Protein AF-A0A847N6W7-F1 (afdb_monomer_lite)

Secondary structure (DSSP, 8-state):
-TTSPTTSSHHHHHHHHHHTT--S----------SS--HHHHHHHHHHHHHHHHHHHS--EEEEEEEEEEEEEE-GGGHHHHHHHHTTTSEEEEEEESSSEEEEEE-SSGGGGGGGGGGGGG-SEEEEEEEEEEEEEE--

Sequence (140 aa):
DDGEPSRTAGIPILEILKQKNLTNVYAVVIRYFGGIKLGAGGLIRAYAKAPLEALNEVGSFYKKVFAPVVKISFPYHLIDKMDQHFKDQVMISEKEYLNDVTYTLIFEKEENLSLLEEIKYLLSEVIYLEKTLLKMPVSI

pLDDT: mean 92.79, std 6.39, range [61.75, 98.31]

Structure (mmCIF, N/CA/C/O backbone):
data_AF-A0A847N6W7-F1
#
_entry.id   AF-A0A847N6W7-F1
#
loop_
_atom_site.group_PDB
_atom_site.id
_atom_site.type_symbol
_atom_site.label_atom_id
_atom_site.label_alt_id
_atom_site.label_comp_id
_atom_site.label_asym_id
_atom_site.label_entity_id
_atom_site.label_seq_id
_atom_site.pdbx_PDB_ins_code
_atom_site.Cartn_x
_atom_site.Cartn_y
_atom_site.Cartn_z
_atom_site.occupancy
_atom_site.B_iso_or_equiv
_atom_site.auth_seq_id
_atom_site.auth_comp_id
_atom_site.auth_asym_id
_atom_site.auth_atom_id
_atom_site.pdbx_PDB_model_num
ATOM 1 N N . ASP A 1 1 ? 19.070 -5.678 -21.497 1.00 89.88 1 ASP A N 1
ATOM 2 C CA . ASP A 1 1 ? 19.045 -4.963 -22.787 1.00 89.88 1 ASP A CA 1
ATOM 3 C C . ASP A 1 1 ? 18.730 -5.865 -23.975 1.00 89.88 1 ASP A C 1
ATOM 5 O O . ASP A 1 1 ? 18.448 -5.321 -25.022 1.00 89.88 1 ASP A O 1
ATOM 9 N N . ASP A 1 2 ? 18.721 -7.200 -23.827 1.00 91.44 2 ASP A N 1
ATOM 10 C CA . ASP A 1 2 ? 18.172 -8.142 -24.827 1.00 91.44 2 ASP A CA 1
ATOM 11 C C . ASP A 1 2 ? 18.598 -7.875 -26.287 1.00 91.44 2 ASP A C 1
ATOM 13 O O . ASP A 1 2 ? 17.788 -7.691 -27.188 1.00 91.44 2 ASP A O 1
ATOM 17 N N . GLY A 1 3 ? 19.910 -7.778 -26.516 1.00 92.88 3 GLY A N 1
ATOM 18 C CA . GLY A 1 3 ? 20.474 -7.497 -27.842 1.00 92.88 3 GLY A CA 1
ATOM 19 C C . GLY A 1 3 ? 20.565 -6.011 -28.213 1.00 92.88 3 GLY A C 1
ATOM 20 O O . GLY A 1 3 ? 21.258 -5.674 -29.173 1.00 92.88 3 GLY A O 1
ATOM 21 N N . GLU A 1 4 ? 19.962 -5.105 -27.441 1.00 95.12 4 GLU A N 1
ATOM 22 C CA . GLU A 1 4 ? 20.229 -3.667 -27.545 1.00 95.12 4 GLU A CA 1
ATOM 23 C C . GLU A 1 4 ? 21.612 -3.310 -26.976 1.00 95.12 4 GLU A C 1
ATOM 25 O O . GLU A 1 4 ? 22.144 -4.025 -26.116 1.00 95.12 4 GLU A O 1
ATOM 30 N N . PRO A 1 5 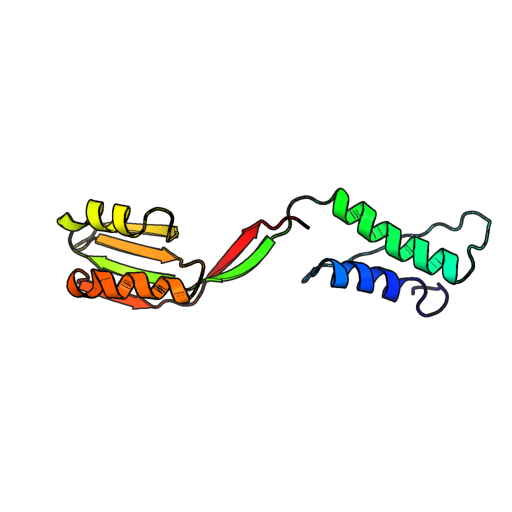? 22.206 -2.174 -27.393 1.00 95.56 5 PRO A N 1
ATOM 31 C CA . PRO A 1 5 ? 23.415 -1.658 -26.772 1.00 95.56 5 PRO A CA 1
ATOM 32 C C . PRO A 1 5 ? 23.265 -1.539 -25.251 1.00 95.56 5 PRO A C 1
ATOM 34 O O . PRO A 1 5 ? 22.220 -1.127 -24.735 1.00 95.56 5 PRO A O 1
ATOM 37 N N . SER A 1 6 ? 24.339 -1.873 -24.538 1.00 96.44 6 SER A N 1
ATOM 38 C CA . SER A 1 6 ? 24.358 -1.900 -23.074 1.00 96.44 6 SER A CA 1
ATOM 39 C C . SER A 1 6 ? 23.817 -0.603 -22.467 1.00 96.44 6 SER A C 1
ATOM 41 O O . SER A 1 6 ? 24.185 0.495 -22.889 1.00 96.44 6 SER A O 1
ATOM 43 N N . ARG A 1 7 ? 22.951 -0.744 -21.460 1.00 94.88 7 ARG A N 1
ATOM 44 C CA . ARG A 1 7 ? 22.309 0.327 -20.685 1.00 94.88 7 ARG A CA 1
ATOM 45 C C . ARG A 1 7 ? 21.339 1.217 -21.467 1.00 94.88 7 ARG A C 1
ATOM 47 O O . ARG A 1 7 ? 20.880 2.212 -20.912 1.00 94.88 7 ARG A O 1
ATOM 54 N N . THR A 1 8 ? 20.992 0.881 -22.712 1.00 96.75 8 THR A N 1
ATOM 55 C CA . THR A 1 8 ? 20.087 1.714 -23.526 1.00 96.75 8 THR A CA 1
ATOM 56 C C . THR A 1 8 ? 18.612 1.327 -23.454 1.00 96.75 8 THR A C 1
ATOM 58 O O . THR A 1 8 ? 17.786 2.110 -23.915 1.00 96.75 8 THR A O 1
ATOM 61 N N . ALA A 1 9 ? 18.271 0.176 -22.858 1.00 96.44 9 ALA A N 1
ATOM 62 C CA . ALA A 1 9 ? 16.891 -0.303 -22.769 1.00 96.44 9 ALA A CA 1
ATOM 63 C C . ALA A 1 9 ? 16.420 -0.527 -21.325 1.00 96.44 9 ALA A C 1
ATOM 65 O O . ALA A 1 9 ? 15.555 0.188 -20.824 1.00 96.44 9 ALA A O 1
ATOM 66 N N . GLY A 1 10 ? 17.023 -1.481 -20.614 1.00 96.81 10 GLY A N 1
ATOM 67 C CA . GLY A 1 10 ? 16.564 -1.918 -19.295 1.00 96.81 10 GLY A CA 1
ATOM 68 C C . GLY A 1 10 ? 16.712 -0.857 -18.204 1.00 96.81 10 GLY A C 1
ATOM 69 O O . GLY A 1 10 ? 15.819 -0.707 -17.375 1.00 96.81 10 GLY A O 1
ATOM 70 N N . ILE A 1 11 ? 17.811 -0.095 -18.211 1.00 96.94 11 ILE A N 1
ATOM 71 C CA . ILE A 1 11 ? 18.023 0.987 -17.234 1.00 96.94 11 ILE A CA 1
ATOM 72 C C . ILE A 1 11 ? 16.999 2.116 -17.415 1.00 96.94 11 ILE A C 1
ATOM 74 O O . ILE A 1 11 ? 16.346 2.440 -16.426 1.00 96.94 11 ILE A O 1
ATOM 78 N N . PRO A 1 12 ? 16.780 2.657 -18.629 1.00 97.50 12 PRO A N 1
ATOM 79 C CA . PRO A 1 12 ? 15.723 3.641 -18.865 1.00 97.50 12 PRO A CA 1
ATOM 80 C C . PRO A 1 12 ? 14.334 3.183 -18.400 1.00 97.50 12 PRO A C 1
ATOM 82 O O . PRO A 1 12 ? 13.619 3.955 -17.766 1.00 97.50 12 PRO A O 1
ATOM 85 N N . ILE A 1 13 ? 13.966 1.916 -18.639 1.00 97.50 13 ILE A N 1
ATOM 86 C CA . ILE A 1 13 ? 12.700 1.355 -18.136 1.00 97.50 13 ILE A CA 1
ATOM 87 C C . ILE A 1 13 ? 12.671 1.380 -16.602 1.00 97.50 13 ILE A C 1
ATOM 89 O O . ILE A 1 13 ? 11.709 1.856 -15.999 1.00 97.50 13 ILE A O 1
ATOM 93 N N . LEU A 1 14 ? 13.729 0.881 -15.958 1.00 96.44 14 LEU A N 1
ATOM 94 C CA . LEU A 1 14 ? 13.825 0.815 -14.500 1.00 96.44 14 LEU A CA 1
ATOM 95 C C . LEU A 1 14 ? 13.777 2.203 -13.848 1.00 96.44 14 LEU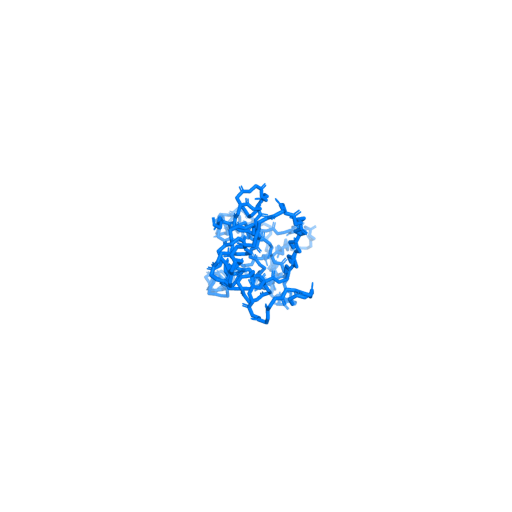 A C 1
ATOM 97 O O . LEU A 1 14 ? 13.170 2.359 -12.790 1.00 96.44 14 LEU A O 1
ATOM 101 N N . GLU A 1 15 ? 14.415 3.202 -14.454 1.00 96.56 15 GLU A N 1
ATOM 102 C CA . GLU A 1 15 ? 14.414 4.580 -13.959 1.00 96.56 15 GLU A CA 1
ATOM 103 C C . GLU A 1 15 ? 13.001 5.160 -13.914 1.00 96.56 15 GLU A C 1
ATOM 105 O O . GLU A 1 15 ? 12.639 5.767 -12.909 1.00 96.56 15 GLU A O 1
ATOM 110 N N . ILE A 1 16 ? 12.172 4.896 -14.927 1.00 95.19 16 ILE A N 1
ATOM 111 C CA . ILE A 1 16 ? 10.771 5.338 -14.945 1.00 95.19 16 ILE A CA 1
ATOM 112 C C . ILE A 1 16 ? 9.966 4.670 -13.830 1.00 95.19 16 ILE A C 1
ATOM 114 O O . ILE A 1 16 ? 9.270 5.355 -13.080 1.00 95.19 16 ILE A O 1
ATOM 118 N N . LEU A 1 17 ? 10.100 3.351 -13.655 1.00 93.94 17 LEU A N 1
ATOM 119 C CA . LEU A 1 17 ? 9.405 2.634 -12.579 1.00 93.94 17 LEU A CA 1
ATOM 120 C C . LEU A 1 17 ? 9.814 3.152 -11.191 1.00 93.94 17 LEU A C 1
ATOM 122 O O . LEU A 1 17 ? 8.962 3.330 -10.320 1.00 93.94 17 LEU A O 1
ATOM 126 N N . LYS A 1 18 ? 11.105 3.451 -10.995 1.00 94.25 18 LYS A N 1
ATOM 127 C CA . LYS A 1 18 ? 11.624 4.044 -9.753 1.00 94.25 18 LYS A CA 1
ATOM 128 C C . LYS A 1 18 ? 11.112 5.464 -9.529 1.00 94.25 18 LYS A C 1
ATOM 130 O O . LYS A 1 18 ? 10.679 5.768 -8.424 1.00 94.25 18 LYS A O 1
ATOM 135 N N . GLN A 1 19 ? 11.126 6.317 -10.554 1.00 92.94 19 GLN A N 1
ATOM 136 C CA . GLN A 1 19 ? 10.598 7.685 -10.473 1.00 92.94 19 GLN A CA 1
ATOM 137 C C . GLN A 1 19 ? 9.111 7.701 -10.104 1.00 92.94 19 GLN A C 1
ATOM 139 O O . GLN A 1 19 ? 8.665 8.582 -9.375 1.00 92.94 19 GLN A O 1
ATOM 144 N N . LYS A 1 20 ? 8.356 6.696 -10.560 1.00 89.31 20 LYS A N 1
ATOM 145 C CA . LYS A 1 20 ? 6.944 6.497 -10.214 1.00 89.31 20 LYS A CA 1
ATOM 146 C C . LYS A 1 20 ? 6.718 5.741 -8.898 1.00 89.31 20 LYS A C 1
ATOM 148 O O . LYS A 1 20 ? 5.579 5.438 -8.566 1.00 89.31 20 LYS A O 1
ATOM 153 N N . ASN A 1 21 ? 7.777 5.464 -8.129 1.00 88.69 21 ASN A N 1
ATOM 154 C CA . ASN A 1 21 ? 7.736 4.737 -6.852 1.00 88.69 21 ASN A CA 1
ATOM 155 C C . ASN A 1 21 ? 6.999 3.388 -6.934 1.00 88.69 21 ASN A C 1
ATOM 157 O O . ASN A 1 21 ? 6.357 2.947 -5.977 1.00 88.69 21 ASN A O 1
ATOM 161 N N . LEU A 1 22 ? 7.087 2.724 -8.086 1.00 89.12 22 LEU A N 1
ATOM 162 C CA . LEU A 1 22 ? 6.420 1.455 -8.320 1.00 89.12 22 LEU A CA 1
ATOM 163 C C . LEU A 1 22 ? 7.224 0.303 -7.732 1.00 89.12 22 LEU A C 1
ATOM 165 O O . LEU A 1 22 ? 8.439 0.200 -7.902 1.00 89.12 22 LEU A O 1
ATOM 169 N N . THR A 1 23 ? 6.519 -0.604 -7.067 1.00 89.06 23 THR A N 1
ATOM 170 C CA . THR A 1 23 ? 7.084 -1.827 -6.495 1.00 89.06 23 THR A CA 1
ATOM 171 C C . THR A 1 23 ? 6.227 -3.018 -6.898 1.00 89.06 23 THR A C 1
ATOM 173 O O . THR A 1 23 ? 5.042 -2.863 -7.187 1.00 89.06 23 THR A O 1
ATOM 176 N N . ASN A 1 24 ? 6.823 -4.215 -6.927 1.00 88.75 24 ASN A N 1
ATOM 177 C CA . ASN A 1 24 ? 6.135 -5.446 -7.327 1.00 88.75 24 ASN A CA 1
ATOM 178 C C . ASN A 1 24 ? 5.482 -5.355 -8.725 1.00 88.75 24 ASN A C 1
ATOM 180 O O . ASN A 1 24 ? 4.357 -5.808 -8.934 1.00 88.75 24 ASN A O 1
ATOM 184 N N . VAL A 1 25 ? 6.199 -4.742 -9.667 1.00 89.69 25 VAL A N 1
ATOM 185 C CA . VAL A 1 25 ? 5.812 -4.608 -11.074 1.00 89.69 25 VAL A CA 1
ATOM 186 C C . VAL A 1 25 ? 6.900 -5.193 -11.966 1.00 89.69 25 VAL A C 1
ATOM 188 O O . VAL A 1 25 ? 8.077 -5.197 -11.604 1.00 89.69 25 VAL A O 1
ATOM 191 N N . TYR A 1 26 ? 6.507 -5.653 -13.149 1.00 92.31 26 TYR A N 1
ATOM 192 C CA . TYR A 1 26 ? 7.420 -6.063 -14.208 1.00 92.31 26 TYR A CA 1
ATOM 193 C C . TYR A 1 26 ? 7.011 -5.362 -15.502 1.00 92.31 26 TYR A C 1
ATOM 195 O O . TYR A 1 26 ? 5.829 -5.343 -15.840 1.00 92.31 26 TYR A O 1
ATOM 203 N N . ALA A 1 27 ? 7.974 -4.763 -16.201 1.00 93.25 27 ALA A N 1
ATOM 204 C CA . ALA A 1 27 ? 7.735 -4.044 -17.446 1.00 93.25 27 ALA A CA 1
ATOM 205 C C . ALA A 1 27 ? 8.559 -4.667 -18.572 1.00 93.25 27 ALA A C 1
ATOM 207 O O . ALA A 1 27 ? 9.766 -4.868 -18.431 1.00 93.25 27 ALA A O 1
ATOM 208 N N . VAL A 1 28 ? 7.897 -4.933 -19.696 1.00 95.19 28 VAL A N 1
ATOM 209 C CA . VAL A 1 28 ? 8.511 -5.453 -20.920 1.00 95.19 28 VAL A CA 1
ATOM 210 C C . VAL A 1 28 ? 8.206 -4.485 -22.045 1.00 95.19 28 VAL A C 1
ATOM 212 O O . VAL A 1 28 ? 7.052 -4.127 -22.261 1.00 95.19 28 VAL A O 1
ATOM 215 N N . VAL A 1 29 ? 9.242 -4.081 -22.773 1.00 96.00 29 VAL A N 1
ATOM 216 C CA . VAL A 1 29 ? 9.101 -3.276 -23.985 1.00 96.00 29 VAL A CA 1
ATOM 217 C C . VAL A 1 29 ? 9.533 -4.138 -25.159 1.00 96.00 29 VAL A C 1
ATOM 219 O O . VAL A 1 29 ? 10.690 -4.543 -25.236 1.00 96.00 29 VAL A O 1
ATOM 222 N N . ILE A 1 30 ? 8.599 -4.415 -26.068 1.00 95.38 30 ILE A N 1
ATOM 223 C CA . ILE A 1 30 ? 8.880 -5.125 -27.316 1.00 95.38 30 ILE A CA 1
ATOM 224 C C . ILE A 1 30 ? 9.166 -4.081 -28.388 1.00 95.38 30 ILE A C 1
ATOM 226 O O . ILE A 1 30 ? 8.327 -3.224 -28.671 1.00 95.38 30 ILE A O 1
ATOM 230 N N . ARG A 1 31 ? 10.346 -4.158 -29.000 1.00 94.81 31 ARG A N 1
ATOM 231 C CA . ARG A 1 31 ? 10.752 -3.250 -30.070 1.00 94.81 31 ARG A CA 1
ATOM 232 C C . ARG A 1 31 ? 10.886 -3.999 -31.389 1.00 94.81 31 ARG A C 1
ATOM 234 O O . ARG A 1 31 ? 11.627 -4.969 -31.490 1.00 94.81 31 ARG A O 1
ATOM 241 N N . TYR A 1 32 ? 10.246 -3.467 -32.425 1.00 94.94 32 TYR A N 1
ATOM 242 C CA . TYR A 1 32 ? 10.443 -3.891 -33.809 1.00 94.94 32 TYR A CA 1
ATOM 243 C C . TYR A 1 32 ? 11.364 -2.897 -34.531 1.00 94.94 32 TYR A C 1
ATOM 245 O O . TYR A 1 32 ? 11.197 -1.680 -34.410 1.00 94.94 32 TYR A O 1
ATOM 253 N N . PHE A 1 33 ? 12.367 -3.388 -35.266 1.00 93.44 33 PHE A N 1
ATOM 254 C CA . PHE A 1 33 ? 13.297 -2.519 -35.993 1.00 93.44 33 PHE A CA 1
ATOM 255 C C . PHE A 1 33 ? 12.630 -1.901 -37.231 1.00 93.44 33 PHE A C 1
ATOM 257 O O . PHE A 1 33 ? 12.201 -2.613 -38.131 1.00 93.44 33 PHE A O 1
ATOM 264 N N . GLY A 1 34 ? 12.592 -0.568 -37.297 1.00 93.31 34 GLY A N 1
ATOM 265 C CA . GLY A 1 34 ? 11.917 0.184 -38.364 1.00 93.31 34 GLY A CA 1
ATOM 266 C C . GLY A 1 34 ? 12.796 0.589 -39.554 1.00 93.31 34 GLY A C 1
ATOM 267 O O . GLY A 1 34 ? 12.463 1.545 -40.243 1.00 93.31 34 GLY A O 1
ATOM 268 N N . GLY A 1 35 ? 13.954 -0.045 -39.764 1.00 94.06 35 GLY A N 1
ATOM 269 C CA . GLY A 1 35 ? 14.850 0.262 -40.893 1.00 94.06 35 GLY A CA 1
ATOM 270 C C . GLY A 1 35 ? 15.855 1.398 -40.655 1.00 94.06 35 GLY A C 1
ATOM 271 O O . GLY A 1 35 ? 16.830 1.507 -41.394 1.00 94.06 35 GLY A O 1
ATOM 272 N N . ILE A 1 36 ? 15.686 2.202 -39.598 1.00 94.12 36 ILE A N 1
ATOM 273 C CA . ILE A 1 36 ? 16.586 3.315 -39.248 1.00 94.12 36 ILE A CA 1
ATOM 274 C C . ILE A 1 36 ? 17.129 3.136 -37.825 1.00 94.12 36 ILE A C 1
ATOM 276 O O . ILE A 1 36 ? 16.396 2.841 -36.878 1.00 94.12 36 ILE A O 1
ATOM 280 N N . LYS A 1 37 ? 18.443 3.326 -37.657 1.00 94.50 37 LYS A N 1
ATOM 281 C CA . LYS A 1 37 ? 19.107 3.277 -36.348 1.00 94.50 37 LYS A CA 1
ATOM 282 C C . LYS A 1 37 ? 18.878 4.585 -35.587 1.00 94.50 37 LYS A C 1
ATOM 284 O O . LYS A 1 37 ? 19.167 5.658 -36.098 1.00 94.50 37 LYS A O 1
ATOM 289 N N . LEU A 1 38 ? 18.433 4.480 -34.336 1.00 92.69 38 LEU A N 1
ATOM 290 C CA . LEU A 1 38 ? 18.173 5.633 -33.461 1.00 92.69 38 LEU A CA 1
ATOM 291 C C . LEU A 1 38 ? 19.429 6.167 -32.746 1.00 92.69 38 LEU A C 1
ATOM 293 O O . LEU A 1 38 ? 19.400 7.253 -32.168 1.00 92.69 38 LEU A O 1
ATOM 297 N N . GLY A 1 39 ? 20.516 5.388 -32.739 1.00 95.06 39 GLY A N 1
ATOM 298 C CA . GLY A 1 39 ? 21.668 5.628 -31.869 1.00 95.06 39 GLY A CA 1
ATOM 299 C C . GLY A 1 39 ? 21.334 5.440 -30.381 1.00 95.06 39 GLY A C 1
ATOM 300 O O . GLY A 1 39 ? 20.172 5.310 -29.996 1.00 95.06 39 GLY A O 1
ATOM 301 N N . ALA A 1 40 ? 22.356 5.433 -29.521 1.00 95.62 40 ALA A N 1
ATOM 302 C CA . ALA A 1 40 ? 22.184 5.151 -28.091 1.00 95.62 40 ALA A CA 1
ATOM 303 C C . ALA A 1 40 ? 21.209 6.123 -27.401 1.00 95.62 40 ALA A C 1
ATOM 305 O O . ALA A 1 40 ? 20.299 5.697 -26.695 1.00 95.62 40 ALA A O 1
ATOM 306 N N . GLY A 1 41 ? 21.339 7.428 -27.666 1.00 96.44 41 GLY A N 1
ATOM 307 C CA . GLY A 1 41 ? 20.455 8.440 -27.079 1.00 96.44 41 GLY A CA 1
ATOM 308 C C . GLY A 1 41 ? 18.996 8.316 -27.531 1.00 96.44 41 GLY A C 1
ATOM 309 O O . GLY A 1 41 ? 18.086 8.585 -26.751 1.00 96.44 41 GLY A O 1
ATOM 310 N N . GLY A 1 42 ? 18.754 7.890 -28.775 1.00 96.75 42 GLY A N 1
ATOM 311 C CA . GLY A 1 42 ? 17.399 7.656 -29.269 1.00 96.75 42 GLY A CA 1
ATOM 312 C C . GLY A 1 42 ? 16.753 6.414 -28.652 1.00 96.75 42 GLY A C 1
ATOM 313 O O . GLY A 1 42 ? 15.576 6.462 -28.304 1.00 96.75 42 GLY A O 1
ATOM 314 N N . LEU A 1 43 ? 17.528 5.342 -28.447 1.00 96.62 43 LEU A N 1
ATOM 315 C CA . LEU A 1 43 ? 17.070 4.135 -27.750 1.00 96.62 43 LEU A CA 1
ATOM 316 C C . LEU A 1 43 ? 16.703 4.427 -26.298 1.00 96.62 43 LEU A C 1
ATOM 318 O O . LEU A 1 43 ? 15.600 4.088 -25.883 1.00 96.62 43 LEU A O 1
ATOM 322 N N . ILE A 1 44 ? 17.572 5.141 -25.577 1.00 97.44 44 ILE A N 1
ATOM 323 C CA . ILE A 1 44 ? 17.324 5.538 -24.185 1.00 97.44 44 ILE A CA 1
ATOM 324 C C . ILE A 1 44 ? 15.983 6.267 -24.059 1.00 97.44 44 ILE A C 1
ATOM 326 O O . ILE A 1 44 ? 15.158 5.912 -23.220 1.00 97.44 44 ILE A O 1
ATOM 330 N N . ARG A 1 45 ? 15.726 7.250 -24.934 1.00 96.62 45 ARG A N 1
ATOM 331 C CA . ARG A 1 45 ? 14.453 7.984 -24.928 1.00 96.62 45 ARG A CA 1
ATOM 332 C C . ARG A 1 45 ? 13.258 7.091 -25.262 1.00 96.62 45 ARG A C 1
ATOM 334 O O . ARG A 1 45 ? 12.224 7.224 -24.619 1.00 96.62 45 ARG A O 1
ATOM 341 N N . ALA A 1 46 ? 13.383 6.195 -26.241 1.00 96.06 46 ALA A N 1
ATOM 342 C CA . ALA A 1 46 ? 12.295 5.298 -26.629 1.00 96.06 46 ALA A CA 1
ATOM 343 C C . ALA A 1 46 ? 11.921 4.321 -25.499 1.00 96.06 46 ALA A C 1
ATOM 345 O O . ALA A 1 46 ? 10.746 4.197 -25.158 1.00 96.06 46 ALA A O 1
ATOM 346 N N . TYR A 1 47 ? 12.918 3.690 -24.872 1.00 97.56 47 TYR A N 1
ATOM 347 C CA . TYR A 1 47 ? 12.712 2.734 -23.781 1.00 97.56 47 TYR A CA 1
ATOM 348 C C . TYR A 1 47 ? 12.270 3.386 -22.464 1.00 97.56 47 TYR A C 1
ATOM 350 O O . TYR A 1 47 ? 11.614 2.724 -21.667 1.00 97.56 47 TYR A O 1
ATOM 358 N N . ALA A 1 48 ? 12.550 4.675 -22.244 1.00 96.69 48 ALA A N 1
ATOM 359 C CA . ALA A 1 48 ? 11.949 5.440 -21.148 1.00 96.69 48 ALA A CA 1
ATOM 360 C C . ALA A 1 48 ? 10.491 5.845 -21.444 1.00 96.69 48 ALA A C 1
ATOM 362 O O . ALA A 1 48 ? 9.632 5.810 -20.567 1.00 96.69 48 ALA A O 1
ATOM 363 N N . LYS A 1 49 ? 10.184 6.228 -22.688 1.00 96.44 49 LYS A N 1
ATOM 364 C CA . LYS A 1 49 ? 8.849 6.721 -23.062 1.00 96.44 49 LYS A CA 1
ATOM 365 C C . LYS A 1 49 ? 7.783 5.626 -23.009 1.00 96.44 49 LYS A C 1
ATOM 367 O O . LYS A 1 49 ? 6.696 5.871 -22.501 1.00 96.44 49 LYS A O 1
ATOM 372 N N . ALA A 1 50 ? 8.107 4.425 -23.487 1.00 95.94 50 ALA A N 1
ATOM 373 C CA . ALA A 1 50 ? 7.166 3.307 -23.559 1.00 95.94 50 ALA A CA 1
ATOM 374 C C . ALA A 1 50 ? 6.493 2.948 -22.212 1.00 95.94 50 ALA A C 1
ATOM 376 O O . ALA A 1 50 ? 5.263 2.915 -22.166 1.00 95.94 50 ALA A O 1
ATOM 377 N N . PRO A 1 51 ? 7.223 2.717 -21.098 1.00 94.12 51 PRO A N 1
ATOM 378 C CA . PRO A 1 51 ? 6.584 2.445 -19.814 1.00 94.12 51 PRO A CA 1
ATOM 379 C C . PRO A 1 51 ? 5.795 3.647 -19.287 1.00 94.12 51 PRO A C 1
ATOM 381 O O . PRO A 1 51 ? 4.768 3.440 -18.658 1.00 94.12 51 PRO A O 1
ATOM 384 N N . LEU A 1 52 ? 6.217 4.889 -19.551 1.00 92.00 52 LEU A N 1
ATOM 385 C CA . LEU A 1 52 ? 5.463 6.072 -19.125 1.00 92.00 52 LEU A CA 1
ATOM 386 C C . LEU A 1 52 ? 4.089 6.144 -19.804 1.00 92.00 52 LEU A C 1
ATOM 388 O O . LEU A 1 52 ? 3.093 6.394 -19.135 1.00 92.00 52 LEU A O 1
ATOM 392 N N . GLU A 1 53 ? 4.034 5.895 -21.114 1.00 93.25 53 GLU A N 1
ATOM 393 C CA . GLU A 1 53 ? 2.768 5.840 -21.853 1.00 93.25 53 GLU A CA 1
ATOM 394 C C . GLU A 1 53 ? 1.888 4.692 -21.360 1.00 93.25 53 GLU A C 1
ATOM 396 O O . GLU A 1 53 ? 0.708 4.902 -21.105 1.00 93.25 53 GLU A O 1
ATOM 401 N N . ALA A 1 54 ? 2.467 3.509 -21.130 1.00 92.25 54 ALA A N 1
ATOM 402 C CA . ALA A 1 54 ? 1.725 2.383 -20.573 1.00 92.25 54 ALA A CA 1
ATOM 403 C C . ALA A 1 54 ? 1.132 2.712 -19.194 1.00 92.25 54 ALA A C 1
ATOM 405 O O . ALA A 1 54 ? -0.023 2.398 -18.933 1.00 92.25 54 ALA A O 1
ATOM 406 N N . LEU A 1 55 ? 1.891 3.375 -18.319 1.00 89.38 55 LEU A N 1
ATOM 407 C CA . LEU A 1 55 ? 1.422 3.750 -16.983 1.00 89.38 55 LEU A CA 1
ATOM 408 C C . LEU A 1 55 ? 0.260 4.748 -17.001 1.00 89.38 55 LEU A C 1
ATOM 410 O O . LEU A 1 55 ? -0.537 4.721 -16.071 1.00 89.38 55 LEU A O 1
ATOM 414 N N . ASN A 1 56 ? 0.145 5.588 -18.032 1.00 85.25 56 ASN A N 1
ATOM 415 C CA . ASN A 1 56 ? -0.992 6.503 -18.175 1.00 85.25 56 ASN A CA 1
ATOM 416 C C . ASN A 1 56 ? -2.295 5.772 -18.543 1.00 85.25 56 ASN A C 1
ATOM 418 O O . ASN A 1 56 ? -3.375 6.280 -18.262 1.00 85.25 56 ASN A O 1
ATOM 422 N N . GLU A 1 57 ? -2.189 4.597 -19.167 1.00 87.25 57 GLU A N 1
ATOM 423 C CA . GLU A 1 57 ? -3.329 3.764 -19.575 1.00 87.25 57 GLU A CA 1
ATOM 424 C C . GLU A 1 57 ? -3.671 2.686 -18.533 1.00 87.25 57 GLU A C 1
ATOM 426 O O . GLU A 1 57 ? -4.785 2.160 -18.496 1.00 87.25 57 GLU A O 1
ATOM 431 N N . VAL A 1 58 ? -2.709 2.319 -17.682 1.00 81.19 58 VAL A N 1
ATOM 432 C CA . VAL A 1 58 ? -2.933 1.365 -16.593 1.00 81.19 58 VAL A CA 1
ATOM 433 C C . VAL A 1 58 ? -3.834 2.004 -15.533 1.00 81.19 58 VAL A C 1
ATOM 435 O O . VAL A 1 58 ? -3.657 3.158 -15.155 1.00 81.19 58 VAL A O 1
ATOM 438 N N . GLY A 1 59 ? -4.811 1.227 -15.050 1.00 70.94 59 GLY A N 1
ATOM 439 C CA . GLY A 1 59 ? -5.749 1.641 -14.005 1.00 70.94 59 GLY A CA 1
ATOM 440 C C . GLY A 1 59 ? -5.098 1.910 -12.640 1.00 70.94 59 GLY A C 1
ATOM 441 O O . GLY A 1 59 ? -3.900 2.141 -12.508 1.00 70.94 59 GLY A O 1
ATOM 442 N N . SER A 1 60 ? -5.900 1.879 -11.576 1.00 72.38 60 SER A N 1
ATOM 443 C CA . SER A 1 60 ? -5.447 2.292 -10.244 1.00 72.38 60 SER A CA 1
ATOM 444 C C . SER A 1 60 ? -4.335 1.407 -9.675 1.00 72.38 60 SER A C 1
ATOM 446 O O . SER A 1 60 ? -4.449 0.180 -9.613 1.00 72.38 60 SER A O 1
ATOM 448 N N . PHE A 1 61 ? -3.288 2.053 -9.167 1.00 81.19 61 PHE A N 1
ATOM 449 C CA . PHE A 1 61 ? -2.284 1.417 -8.325 1.00 81.19 61 PHE A CA 1
ATOM 450 C C . PHE A 1 61 ? -2.697 1.508 -6.860 1.00 81.19 61 PHE A C 1
ATOM 452 O O . PHE A 1 61 ? -3.462 2.387 -6.458 1.00 81.19 61 PHE A O 1
ATOM 459 N N . TYR A 1 62 ? -2.165 0.598 -6.046 1.00 82.81 62 TYR A N 1
ATOM 460 C CA . TYR A 1 62 ? -2.449 0.566 -4.618 1.00 82.81 62 TYR A CA 1
ATOM 461 C C . TYR A 1 62 ? -1.157 0.570 -3.818 1.00 82.81 62 TYR A C 1
ATOM 463 O O . TYR A 1 62 ? -0.242 -0.213 -4.086 1.00 82.81 62 TYR A O 1
ATOM 471 N N . LYS A 1 63 ? -1.114 1.396 -2.776 1.00 83.81 63 LYS A N 1
ATOM 472 C CA . LYS A 1 63 ? -0.123 1.270 -1.718 1.00 83.81 63 LYS A CA 1
ATOM 473 C C . LYS A 1 63 ? -0.569 0.166 -0.772 1.00 83.81 63 LYS A C 1
ATOM 475 O O . LYS A 1 63 ? -1.683 0.181 -0.251 1.00 83.81 63 LYS A O 1
ATOM 480 N N . LYS A 1 64 ? 0.321 -0.799 -0.567 1.00 84.00 64 LYS A N 1
ATOM 481 C CA . LYS A 1 64 ? 0.166 -1.846 0.438 1.00 84.00 64 LYS A CA 1
ATOM 482 C C . LYS A 1 64 ? 0.642 -1.303 1.784 1.00 84.00 64 LYS A C 1
ATOM 484 O O . LYS A 1 64 ? 1.801 -0.909 1.894 1.00 84.00 64 LYS A O 1
ATOM 489 N N . VAL A 1 65 ? -0.240 -1.271 2.778 1.00 85.88 65 VAL A N 1
ATOM 490 C CA . VAL A 1 65 ? 0.070 -0.798 4.136 1.00 85.88 65 VAL A CA 1
ATOM 491 C C . VAL A 1 65 ? -0.263 -1.902 5.129 1.00 85.88 65 VAL A C 1
ATOM 493 O O . VAL A 1 65 ? -1.350 -2.473 5.072 1.00 85.88 65 VAL A O 1
ATOM 496 N N . PHE A 1 66 ? 0.678 -2.219 6.019 1.00 90.06 66 PHE A N 1
ATOM 497 C CA . PHE A 1 66 ? 0.408 -3.104 7.150 1.00 90.06 66 PHE A CA 1
ATOM 498 C C . PHE A 1 66 ? -0.333 -2.319 8.229 1.00 90.06 66 PHE A C 1
ATOM 500 O O . PHE A 1 66 ? 0.250 -1.462 8.891 1.00 90.06 66 PHE A O 1
ATOM 507 N N . ALA A 1 67 ? -1.615 -2.617 8.375 1.00 93.25 67 ALA A N 1
ATOM 508 C CA . ALA A 1 67 ? -2.537 -1.951 9.273 1.00 93.25 67 ALA A CA 1
ATOM 509 C C . ALA A 1 67 ? -2.675 -2.741 10.585 1.00 93.25 67 ALA A C 1
ATOM 511 O O . ALA A 1 67 ? -2.892 -3.959 10.533 1.00 93.25 67 ALA A O 1
ATOM 512 N N . PRO A 1 68 ? -2.547 -2.092 11.757 1.00 95.31 68 PRO A N 1
ATOM 513 C CA . PRO A 1 68 ? -2.887 -2.706 13.033 1.00 95.31 68 PRO A CA 1
ATOM 514 C C . PRO A 1 68 ? -4.336 -3.178 13.062 1.00 95.31 68 PRO A C 1
ATOM 516 O O . PRO A 1 68 ? -5.237 -2.470 12.606 1.00 95.31 68 PRO A O 1
ATOM 519 N N . VAL A 1 69 ? -4.543 -4.360 13.636 1.00 97.00 69 VAL A N 1
ATOM 520 C CA . VAL A 1 69 ? -5.868 -4.933 13.854 1.00 97.00 69 VAL A CA 1
ATOM 521 C C . VAL A 1 69 ? -6.057 -5.144 15.347 1.00 97.00 69 VAL A C 1
ATOM 523 O O . VAL A 1 69 ? -5.204 -5.740 16.007 1.00 97.00 69 VAL A O 1
ATOM 526 N N . VAL A 1 70 ? -7.163 -4.641 15.885 1.00 97.94 70 VAL A N 1
ATOM 527 C CA . VAL A 1 70 ? -7.495 -4.764 17.306 1.00 97.94 70 VAL A CA 1
ATOM 528 C C . VAL A 1 70 ? -8.935 -5.220 17.444 1.00 97.94 70 VAL A C 1
ATOM 530 O O . VAL A 1 70 ? -9.836 -4.639 16.844 1.00 97.94 70 VAL A O 1
ATOM 533 N N . LYS A 1 71 ? -9.153 -6.253 18.250 1.00 98.00 71 LYS A N 1
ATOM 534 C CA . LYS A 1 71 ? -10.482 -6.709 18.643 1.00 98.00 71 LYS A CA 1
ATOM 535 C C . LYS A 1 71 ? -10.813 -6.088 20.002 1.00 98.00 71 LYS A C 1
ATOM 537 O O . LYS A 1 71 ? -10.042 -6.245 20.947 1.00 98.00 71 LYS A O 1
ATOM 542 N N . ILE A 1 72 ? -11.911 -5.339 20.081 1.00 98.19 72 ILE A N 1
ATOM 543 C CA . ILE A 1 72 ? -12.383 -4.700 21.320 1.00 98.19 72 ILE A CA 1
ATOM 544 C C . ILE A 1 72 ? -13.735 -5.273 21.722 1.00 98.19 72 ILE A C 1
ATOM 546 O O . ILE A 1 72 ? -14.611 -5.387 20.870 1.00 98.19 72 ILE A O 1
ATOM 550 N N . SER A 1 73 ? -13.919 -5.586 23.002 1.00 98.31 73 SER A N 1
ATOM 551 C CA . SER A 1 73 ? -15.200 -6.045 23.553 1.00 98.31 73 SER A CA 1
ATOM 552 C C . SER A 1 73 ? -15.754 -5.015 24.529 1.00 98.31 73 SER A C 1
ATOM 554 O O . SER A 1 73 ? -15.003 -4.459 25.332 1.00 98.31 73 SER A O 1
ATOM 556 N N . PHE A 1 74 ? -17.055 -4.741 24.460 1.00 98.25 74 PHE A N 1
ATOM 557 C CA . PHE A 1 74 ? -17.727 -3.737 25.284 1.00 98.25 74 PHE A CA 1
ATOM 558 C C . PHE A 1 74 ? -19.234 -4.034 25.451 1.00 98.25 74 PHE A C 1
ATOM 560 O O . PHE A 1 74 ? -19.831 -4.732 24.627 1.00 98.25 74 PHE A O 1
ATOM 567 N N . PRO A 1 75 ? -19.897 -3.476 26.481 1.00 98.00 75 PRO A N 1
ATOM 568 C CA . PRO A 1 75 ? -21.332 -3.668 26.695 1.00 98.00 75 PRO A CA 1
ATOM 569 C C . PRO A 1 75 ? -22.235 -3.068 25.602 1.00 98.00 75 PRO A C 1
ATOM 571 O O . PRO A 1 75 ? -21.998 -1.966 25.110 1.00 98.00 75 PRO A O 1
ATO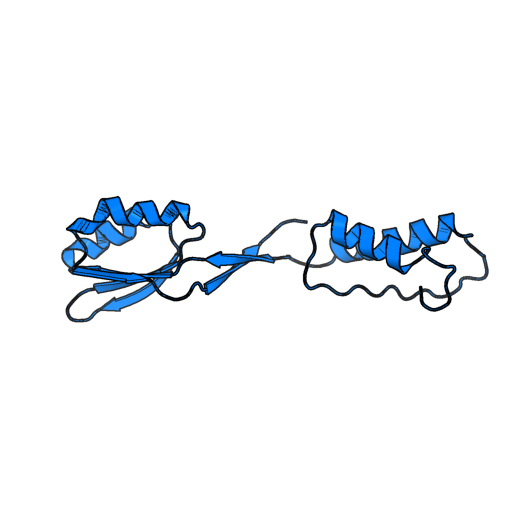M 574 N N . TYR A 1 76 ? -23.375 -3.713 25.329 1.00 97.81 76 TYR A N 1
ATOM 575 C CA . TYR A 1 76 ? -24.347 -3.306 24.295 1.00 97.81 76 TYR A CA 1
ATOM 576 C C . TYR A 1 76 ? -24.804 -1.842 24.345 1.00 97.81 76 TYR A C 1
ATOM 578 O O . TYR A 1 76 ? -24.994 -1.219 23.305 1.00 97.81 76 TYR A O 1
ATOM 586 N N . HIS A 1 77 ? -24.965 -1.264 25.537 1.00 97.44 77 HIS A N 1
ATOM 587 C CA . HIS A 1 77 ? -25.432 0.121 25.679 1.00 97.44 77 HIS A CA 1
ATOM 588 C C . HIS A 1 77 ? -24.435 1.167 25.145 1.00 97.44 77 HIS A C 1
ATOM 590 O O . HIS A 1 77 ? -24.767 2.348 25.076 1.00 97.44 77 HIS A O 1
ATOM 596 N N . LEU A 1 78 ? -23.218 0.752 24.781 1.00 97.81 78 LEU A N 1
ATOM 597 C CA . LEU A 1 78 ? -22.180 1.619 24.233 1.00 97.81 78 LEU A CA 1
ATOM 598 C C . LEU A 1 78 ? -22.044 1.535 22.710 1.00 97.81 78 LEU A C 1
ATOM 600 O O . LEU A 1 78 ? -21.198 2.244 22.175 1.00 97.81 78 LEU A O 1
ATOM 604 N N . ILE A 1 79 ? -22.854 0.731 22.006 1.00 97.50 79 ILE A N 1
ATOM 605 C CA . ILE A 1 79 ? -22.783 0.579 20.538 1.00 97.50 79 ILE A CA 1
ATOM 606 C C . ILE A 1 79 ? -22.763 1.939 19.833 1.00 97.50 79 ILE A C 1
ATOM 608 O O . ILE A 1 79 ? -21.823 2.220 19.093 1.00 97.50 79 ILE A O 1
ATOM 612 N N . ASP A 1 80 ? -23.736 2.808 20.121 1.00 97.75 80 ASP A N 1
ATOM 613 C CA . ASP A 1 80 ? -23.838 4.120 19.469 1.00 97.75 80 ASP A CA 1
ATOM 614 C C . ASP A 1 80 ? -22.622 5.003 19.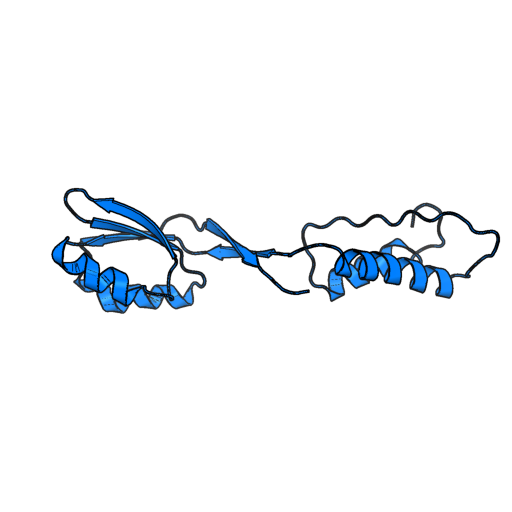772 1.00 97.75 80 ASP A C 1
ATOM 616 O O . ASP A 1 80 ? -22.131 5.733 18.910 1.00 97.75 80 ASP A O 1
ATOM 620 N N . LYS A 1 81 ? -22.089 4.904 20.997 1.00 96.81 81 LYS A N 1
ATOM 621 C CA . LYS A 1 81 ? -20.880 5.624 21.402 1.00 96.81 81 LYS A CA 1
ATOM 622 C C . LYS A 1 81 ? -19.656 5.113 20.642 1.00 96.81 81 LYS A C 1
ATOM 624 O O . LYS A 1 81 ? -18.860 5.933 20.200 1.00 96.81 81 LYS A O 1
ATOM 629 N N . MET A 1 82 ? -19.510 3.798 20.478 1.00 96.81 82 MET A N 1
ATOM 630 C CA . MET A 1 82 ? -18.398 3.192 19.738 1.00 96.81 82 MET A CA 1
ATOM 631 C C . MET A 1 82 ? -18.471 3.518 18.248 1.00 96.81 82 MET A C 1
ATOM 633 O O . MET A 1 82 ? -17.473 3.941 17.668 1.00 96.81 82 MET A O 1
ATOM 637 N N . ASP A 1 83 ? -19.651 3.393 17.642 1.00 96.50 83 ASP A N 1
ATOM 638 C CA . ASP A 1 83 ? -19.857 3.720 16.231 1.00 96.50 83 ASP A CA 1
ATOM 639 C C . ASP A 1 83 ? -19.551 5.197 15.954 1.00 96.50 83 ASP A C 1
ATOM 641 O O . ASP A 1 83 ? -18.884 5.511 14.970 1.00 96.50 83 ASP A O 1
ATOM 645 N N . GLN A 1 84 ? -19.966 6.103 16.847 1.00 96.00 84 GLN A N 1
ATOM 646 C CA . GLN A 1 84 ? -19.660 7.528 16.729 1.00 96.00 84 GLN A CA 1
ATOM 647 C C . GLN A 1 84 ? -18.179 7.846 16.993 1.00 96.00 84 GLN A C 1
ATOM 649 O O . GLN A 1 84 ? -17.622 8.701 16.307 1.00 96.00 84 GLN A O 1
ATOM 654 N N . HIS A 1 85 ? -17.542 7.177 17.960 1.00 95.62 85 HIS A N 1
ATOM 655 C CA . HIS A 1 85 ? -16.126 7.374 18.303 1.00 95.62 85 HIS A CA 1
ATOM 656 C C . HIS A 1 85 ? -15.198 6.988 17.150 1.00 95.62 85 HIS A C 1
ATOM 658 O O . HIS A 1 85 ? -14.267 7.717 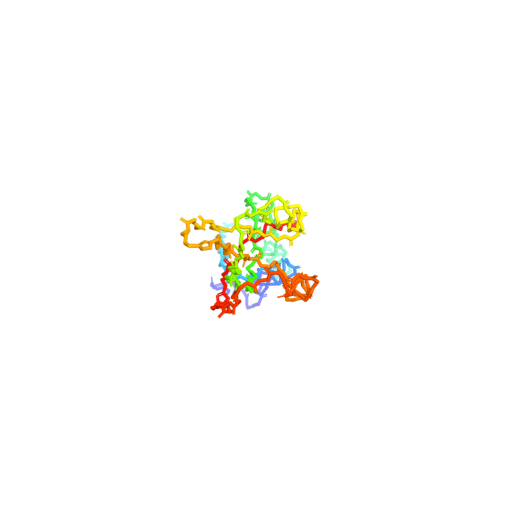16.826 1.00 95.62 85 HIS A O 1
ATOM 664 N N . PHE A 1 86 ? -15.480 5.865 16.488 1.00 95.62 86 PHE A N 1
ATOM 665 C CA . PHE A 1 86 ? -14.645 5.340 15.403 1.00 95.62 86 PHE A CA 1
ATOM 666 C C . PHE A 1 86 ? -15.039 5.820 14.006 1.00 95.62 86 PHE A C 1
ATOM 668 O O . PHE A 1 86 ? -14.349 5.507 13.031 1.00 95.62 86 PHE A O 1
ATOM 675 N N . LYS A 1 87 ? -16.126 6.588 13.901 1.00 93.19 87 LYS A N 1
ATOM 676 C CA . LYS A 1 87 ? -16.657 7.084 12.635 1.00 93.19 87 LYS A CA 1
ATOM 677 C C . LYS A 1 87 ? -15.581 7.800 11.821 1.00 93.19 87 LYS A C 1
ATOM 679 O O . LYS A 1 87 ? -14.938 8.716 12.322 1.00 93.19 87 LYS A O 1
ATOM 684 N N . ASP A 1 88 ? -15.404 7.371 10.573 1.00 89.25 88 ASP A N 1
ATOM 685 C CA . ASP A 1 88 ? -14.452 7.919 9.593 1.00 89.25 88 ASP A CA 1
ATOM 686 C C . ASP A 1 88 ? -12.964 7.882 10.016 1.00 89.25 88 ASP A C 1
ATOM 688 O O . ASP A 1 88 ? -12.099 8.347 9.276 1.00 89.25 88 ASP A O 1
ATOM 692 N N . GLN A 1 89 ? -12.642 7.306 11.180 1.00 90.44 89 GLN A N 1
ATOM 693 C CA . GLN A 1 89 ? -11.285 7.243 11.738 1.00 90.44 89 GLN A CA 1
ATOM 694 C C . GLN A 1 89 ? -10.691 5.831 11.699 1.00 90.44 89 GLN A C 1
ATOM 696 O O . GLN A 1 89 ? -9.466 5.666 11.681 1.00 90.44 89 GLN A O 1
ATOM 701 N N . VAL A 1 90 ? -11.554 4.811 11.718 1.00 93.81 90 VAL A N 1
ATOM 702 C CA . VAL A 1 90 ? -11.184 3.395 11.787 1.00 93.81 90 VAL A CA 1
ATOM 703 C C . VAL A 1 90 ? -12.133 2.577 10.917 1.00 93.81 90 VAL A C 1
ATOM 705 O O . VAL A 1 90 ? -13.333 2.844 10.851 1.00 93.81 90 VAL A O 1
ATOM 708 N N . MET A 1 91 ? -11.607 1.545 10.259 1.00 93.56 91 MET A N 1
ATOM 709 C CA . MET A 1 91 ? -12.430 0.587 9.529 1.00 93.56 91 MET A CA 1
ATOM 710 C C . MET A 1 91 ? -12.914 -0.502 10.489 1.00 93.56 91 MET A C 1
ATOM 712 O O . MET A 1 91 ? -12.113 -1.270 11.020 1.00 93.56 91 MET A O 1
ATOM 716 N N . ILE A 1 92 ? -14.228 -0.599 10.688 1.00 95.38 92 ILE A N 1
ATOM 717 C CA . ILE A 1 92 ? -14.837 -1.706 11.432 1.00 95.38 92 ILE A CA 1
ATOM 718 C C . ILE A 1 92 ? -15.067 -2.855 10.448 1.00 95.38 92 ILE A C 1
ATOM 720 O O . ILE A 1 92 ? -15.958 -2.788 9.604 1.00 95.38 92 ILE A O 1
ATOM 724 N N . SER A 1 93 ? -14.225 -3.883 10.528 1.00 94.81 93 SER A N 1
ATOM 725 C CA . SER A 1 93 ? -14.241 -5.019 9.594 1.00 94.81 93 SER A CA 1
ATOM 726 C C . SER A 1 93 ? -15.240 -6.111 9.972 1.00 94.81 93 SER A C 1
ATOM 728 O O . SER A 1 93 ? -15.766 -6.787 9.092 1.00 94.81 93 SER A O 1
ATOM 730 N N . GLU A 1 94 ? -15.533 -6.255 11.264 1.00 96.12 94 GLU A N 1
ATOM 731 C CA . GLU A 1 94 ? -16.452 -7.261 11.793 1.00 96.12 94 GLU A CA 1
ATOM 732 C C . GLU A 1 94 ? -17.106 -6.756 13.085 1.00 96.12 94 GLU A C 1
ATOM 734 O O . GLU A 1 94 ? -16.490 -6.003 13.848 1.00 96.12 94 GLU A O 1
ATOM 739 N N . LYS A 1 95 ? -18.358 -7.169 13.313 1.00 97.81 95 LYS A N 1
ATOM 740 C CA . LYS A 1 95 ? -19.121 -6.932 14.543 1.00 97.81 95 LYS A CA 1
ATOM 741 C C . LYS A 1 95 ? -19.741 -8.254 15.000 1.00 97.81 95 LYS A C 1
ATOM 743 O O . LYS A 1 95 ? -20.525 -8.848 14.264 1.00 97.81 95 LYS A O 1
ATOM 748 N N . GLU A 1 96 ? -19.416 -8.690 16.209 1.00 97.88 96 GLU A N 1
ATOM 749 C CA . GLU A 1 96 ? -19.968 -9.884 16.854 1.00 97.88 96 GLU A CA 1
ATOM 750 C C . GLU A 1 96 ? -20.832 -9.470 18.051 1.00 97.88 96 GLU A C 1
ATOM 752 O O . GLU A 1 96 ? -20.476 -8.564 18.803 1.00 97.88 96 GLU A O 1
ATOM 757 N N . TYR A 1 97 ? -21.970 -10.138 18.238 1.00 96.81 97 TYR A N 1
ATOM 758 C CA . TYR A 1 97 ? -22.933 -9.839 19.299 1.00 96.81 97 TYR A CA 1
ATOM 759 C C . TYR A 1 97 ? -23.163 -11.102 20.132 1.00 96.81 97 TYR A C 1
ATOM 761 O O . TYR A 1 97 ? -23.936 -11.977 19.738 1.00 96.81 97 TYR A O 1
ATOM 769 N N . LEU A 1 98 ? -22.449 -11.222 21.255 1.00 94.38 98 LEU A N 1
ATOM 770 C CA . LEU A 1 98 ? -22.543 -12.354 22.183 1.00 94.38 98 LEU A CA 1
ATOM 771 C C . LEU A 1 98 ? -22.907 -11.842 23.584 1.00 94.38 98 LEU A C 1
ATOM 773 O O . LEU A 1 98 ? -23.869 -11.089 23.724 1.00 94.38 98 LEU A O 1
ATOM 777 N N . ASN A 1 99 ? -22.170 -12.246 24.623 1.00 93.31 99 ASN A N 1
ATOM 778 C CA . ASN A 1 99 ? -22.351 -11.708 25.974 1.00 93.31 99 ASN A CA 1
ATOM 779 C C . ASN A 1 99 ? -22.023 -10.208 26.015 1.00 93.31 99 ASN A C 1
ATOM 781 O O . ASN A 1 99 ? -22.798 -9.427 26.557 1.00 93.31 99 ASN A O 1
ATOM 785 N N . ASP A 1 100 ? -20.922 -9.834 25.365 1.00 95.19 100 ASP A N 1
ATOM 786 C CA . ASP A 1 100 ? -20.566 -8.460 25.025 1.00 95.19 100 ASP A CA 1
ATOM 787 C C . ASP A 1 100 ? -20.595 -8.285 23.501 1.00 95.19 100 ASP A C 1
ATOM 789 O O . ASP A 1 100 ? -20.648 -9.257 22.736 1.00 95.19 100 ASP A O 1
ATOM 793 N N . VAL A 1 101 ? -20.583 -7.028 23.065 1.00 98.12 101 VAL A N 1
ATOM 794 C CA . VAL A 1 101 ? -20.394 -6.660 21.663 1.00 98.12 101 VAL A CA 1
ATOM 795 C C . VAL A 1 101 ? -18.908 -6.602 21.387 1.00 98.12 101 VAL A C 1
ATOM 797 O O . VAL A 1 101 ? -18.168 -5.974 22.143 1.00 98.12 101 VAL A O 1
ATOM 800 N N . THR A 1 102 ? -18.478 -7.199 20.285 1.00 98.25 102 THR A N 1
ATOM 801 C CA . THR A 1 102 ? -17.071 -7.214 19.912 1.00 98.25 102 THR A CA 1
ATOM 802 C C . THR A 1 102 ? -16.868 -6.660 18.512 1.00 98.25 102 THR A C 1
ATOM 804 O O . THR A 1 102 ? -17.471 -7.139 17.553 1.00 98.25 102 THR A O 1
ATOM 807 N N . TYR A 1 103 ? -16.018 -5.642 18.379 1.00 98.25 103 TYR A N 1
ATOM 808 C CA . TYR A 1 103 ? -15.657 -5.043 17.093 1.00 98.25 103 TYR A CA 1
ATOM 809 C C . TYR A 1 103 ? -14.226 -5.409 16.708 1.00 98.25 103 TYR A C 1
ATOM 811 O O . TYR A 1 103 ? -13.312 -5.281 17.523 1.00 98.25 103 TYR A O 1
ATOM 819 N N . THR A 1 104 ? -14.026 -5.784 15.444 1.00 97.94 104 THR A N 1
ATOM 820 C CA . THR A 1 104 ? -12.693 -5.940 14.847 1.00 97.94 104 THR A CA 1
ATOM 821 C C . THR A 1 104 ? -12.338 -4.674 14.077 1.00 97.94 104 THR A C 1
ATOM 823 O O . THR A 1 104 ? -12.862 -4.403 12.991 1.00 97.94 104 THR A O 1
ATOM 826 N N . LEU A 1 105 ? -11.434 -3.896 14.657 1.00 97.25 105 LEU A N 1
ATOM 827 C CA . LEU A 1 105 ? -11.006 -2.588 14.190 1.00 97.25 105 LEU A CA 1
ATOM 828 C C . LEU A 1 105 ? -9.714 -2.697 13.385 1.00 97.25 105 LEU A C 1
ATOM 830 O O . LEU A 1 105 ? -8.743 -3.291 13.850 1.00 97.25 105 LEU A O 1
ATOM 834 N N . ILE A 1 106 ? -9.683 -2.078 12.207 1.00 96.19 106 ILE A N 1
ATOM 835 C CA . ILE A 1 106 ? -8.484 -1.937 11.384 1.00 96.19 106 ILE A CA 1
ATOM 836 C C . ILE A 1 106 ? -8.098 -0.458 11.335 1.00 96.19 106 ILE A C 1
ATOM 838 O O . ILE A 1 106 ? -8.857 0.387 10.853 1.00 96.19 106 ILE A O 1
ATOM 842 N N . PHE A 1 107 ? -6.895 -0.156 11.814 1.00 93.75 107 PHE A N 1
ATOM 843 C CA . PHE A 1 107 ? -6.356 1.199 11.869 1.00 93.75 107 PHE A CA 1
ATOM 844 C C . PHE A 1 107 ? -5.455 1.448 10.660 1.00 93.75 107 PHE A C 1
ATOM 846 O O . PHE A 1 107 ? -4.495 0.716 10.437 1.00 93.75 107 PHE A O 1
ATOM 853 N N . GLU A 1 108 ? -5.713 2.498 9.879 1.00 89.44 108 GLU A N 1
ATOM 854 C CA . GLU A 1 108 ? -4.871 2.814 8.713 1.00 89.44 108 GLU A CA 1
ATOM 855 C C . GLU A 1 108 ? -3.428 3.184 9.098 1.00 89.44 108 GLU A C 1
ATOM 857 O O . GLU A 1 108 ? -2.497 2.991 8.313 1.00 89.44 108 GLU A O 1
ATOM 862 N N . LYS A 1 109 ? -3.238 3.717 10.312 1.00 87.38 109 LYS A N 1
ATOM 863 C CA . LYS A 1 109 ? -1.953 4.159 10.866 1.00 87.38 109 LYS A CA 1
ATOM 864 C C . LYS A 1 109 ? -1.820 3.716 12.320 1.00 87.38 109 LYS A C 1
ATOM 866 O O . LYS A 1 109 ? -2.802 3.726 13.055 1.00 87.38 109 LYS A O 1
ATOM 871 N N . GLU A 1 110 ? -0.599 3.400 12.752 1.00 88.88 110 GLU A N 1
ATOM 872 C CA . GLU A 1 110 ? -0.311 3.045 14.155 1.00 88.88 110 GLU A CA 1
ATOM 873 C C . GLU A 1 110 ? -0.638 4.166 15.142 1.00 88.88 110 GLU A C 1
ATOM 875 O O . GLU A 1 110 ? -1.119 3.889 16.233 1.00 88.88 110 GLU A O 1
ATOM 880 N N . GLU A 1 111 ? -0.445 5.426 14.753 1.00 90.38 111 GLU A N 1
ATOM 881 C CA . GLU A 1 111 ? -0.756 6.592 15.592 1.00 90.38 111 GLU A CA 1
ATOM 882 C C . GLU A 1 111 ? -2.237 6.636 16.013 1.00 90.38 111 GLU A C 1
ATOM 884 O O . GLU A 1 111 ? -2.554 7.062 17.126 1.00 90.38 111 GLU A O 1
ATOM 889 N N . ASN A 1 112 ? -3.142 6.117 15.173 1.00 92.69 112 ASN A N 1
ATOM 890 C CA . ASN A 1 112 ? -4.579 6.078 15.456 1.00 92.69 112 ASN A CA 1
ATOM 891 C C . ASN A 1 112 ? -4.941 5.071 16.563 1.00 92.69 112 ASN A C 1
ATOM 893 O O . ASN A 1 112 ? -6.064 5.105 17.059 1.00 92.69 112 ASN A O 1
ATOM 897 N N . LEU A 1 113 ? -4.019 4.199 16.994 1.00 93.44 113 LEU A N 1
ATOM 898 C CA . LEU A 1 113 ? -4.246 3.328 18.154 1.00 93.44 113 LEU A CA 1
ATOM 899 C C . LEU A 1 113 ? -4.480 4.130 19.443 1.00 93.44 113 LEU A C 1
ATOM 901 O O . LEU A 1 113 ? -5.124 3.626 20.359 1.00 93.44 113 LEU A O 1
ATOM 905 N N . SER A 1 114 ? -4.023 5.387 19.502 1.00 94.00 114 SER A N 1
ATOM 906 C CA . SER A 1 114 ? -4.297 6.310 20.614 1.00 94.00 114 SER A CA 1
ATOM 907 C C . SER A 1 114 ? -5.794 6.516 20.889 1.00 94.00 114 SER A C 1
ATOM 909 O O . SER A 1 114 ? -6.166 6.723 22.042 1.00 94.00 114 SER A O 1
ATOM 911 N N . LEU A 1 115 ? -6.662 6.344 19.883 1.00 93.62 115 LEU A N 1
ATOM 912 C CA . LEU A 1 1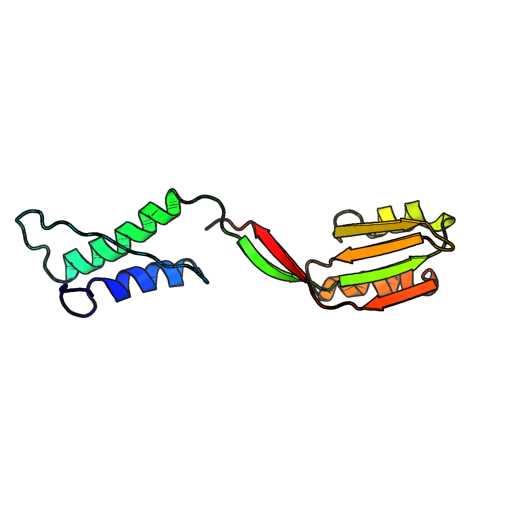15 ? -8.122 6.404 20.033 1.00 93.62 115 LEU A CA 1
ATOM 913 C C . LEU A 1 115 ? -8.666 5.370 21.027 1.00 93.62 115 LEU A C 1
ATOM 915 O O . LEU A 1 115 ? -9.748 5.561 21.581 1.00 93.62 115 LEU A O 1
ATOM 919 N N . LEU A 1 116 ? -7.940 4.270 21.251 1.00 95.62 116 LEU A N 1
ATOM 920 C CA . LEU A 1 116 ? -8.313 3.248 22.228 1.00 95.62 116 LEU A CA 1
ATOM 921 C C . LEU A 1 116 ? -8.108 3.725 23.667 1.00 95.62 116 LEU A C 1
ATOM 923 O O . LEU A 1 116 ? -8.861 3.323 24.552 1.00 95.62 116 LEU A O 1
ATOM 927 N N . GLU A 1 117 ? -7.125 4.594 23.917 1.00 93.88 117 GLU A N 1
ATOM 928 C CA . GLU A 1 117 ? -6.846 5.093 25.267 1.00 93.88 117 GLU A CA 1
ATOM 929 C C . GLU A 1 117 ? -7.992 5.979 25.785 1.00 93.88 117 GLU A C 1
ATOM 931 O O . GLU A 1 117 ? -8.317 5.932 26.971 1.00 93.88 117 GLU A O 1
ATOM 936 N N . GLU A 1 118 ? -8.685 6.702 24.899 1.00 93.06 118 GLU A N 1
ATOM 937 C CA . GLU A 1 118 ? -9.829 7.564 25.243 1.00 93.06 118 GLU A CA 1
ATOM 938 C C . GLU A 1 118 ? -11.048 6.796 25.767 1.00 93.06 118 GLU A C 1
ATOM 940 O O . GLU A 1 118 ? -11.866 7.340 26.513 1.00 93.06 118 GLU A O 1
ATOM 945 N N . ILE A 1 119 ? -11.178 5.525 25.385 1.00 94.88 119 ILE A N 1
ATOM 946 C CA . ILE A 1 119 ? -12.329 4.680 25.718 1.00 94.88 119 ILE A CA 1
ATOM 947 C C . ILE A 1 119 ? -11.948 3.449 26.536 1.00 94.88 119 ILE A C 1
ATOM 949 O O . ILE A 1 119 ? -12.811 2.637 26.839 1.00 94.88 119 ILE A O 1
ATOM 953 N N . LYS A 1 120 ? -10.683 3.300 26.932 1.00 94.75 120 LYS A N 1
ATOM 954 C CA . LYS A 1 120 ? -10.155 2.092 27.585 1.00 94.75 120 LYS A CA 1
ATOM 955 C C . LYS A 1 120 ? -10.952 1.639 28.808 1.00 94.75 120 LYS A C 1
ATOM 957 O O . LYS A 1 120 ? -11.115 0.447 29.024 1.00 94.75 120 LYS A O 1
ATOM 962 N N . TYR A 1 121 ? -11.476 2.585 29.585 1.00 95.56 121 TYR A N 1
ATOM 963 C CA . TYR A 1 121 ? -12.291 2.318 30.778 1.00 95.56 121 TYR A CA 1
ATOM 964 C C . TYR A 1 121 ? -13.703 1.789 30.466 1.00 95.56 121 TYR A C 1
ATOM 966 O O . TYR A 1 121 ? -14.418 1.382 31.377 1.00 95.56 121 TYR A O 1
ATOM 974 N N . LEU A 1 122 ? -14.119 1.833 29.200 1.00 95.75 122 LEU A N 1
ATOM 975 C CA . LEU A 1 122 ? -15.404 1.341 28.703 1.00 95.75 122 LEU A CA 1
ATOM 976 C C . LEU A 1 122 ? -15.308 -0.061 28.091 1.00 95.75 122 LEU A C 1
ATOM 978 O O . LEU A 1 122 ? -16.336 -0.643 27.749 1.00 95.75 122 LEU A O 1
ATOM 982 N N . LEU A 1 123 ? -14.088 -0.564 27.898 1.00 96.31 123 LEU A N 1
ATOM 983 C CA . LEU A 1 123 ? -13.827 -1.829 27.228 1.00 96.31 123 LEU A CA 1
ATOM 984 C C . LEU A 1 123 ? -13.718 -2.947 28.263 1.00 96.31 123 LEU A C 1
ATOM 986 O O . LEU A 1 123 ? -12.970 -2.840 29.234 1.00 96.31 123 LEU A O 1
ATOM 990 N N . SER A 1 124 ? -14.445 -4.032 28.024 1.00 95.88 124 SER A N 1
ATOM 991 C CA . SER A 1 124 ? -14.323 -5.276 28.783 1.00 95.88 124 SER A CA 1
ATOM 992 C C . SER A 1 124 ? -13.040 -6.026 28.414 1.00 95.88 124 SER A C 1
ATOM 994 O O . SER A 1 124 ? -12.422 -6.659 29.266 1.00 95.88 124 SER A O 1
ATOM 996 N N . GLU A 1 125 ? -12.629 -5.963 27.143 1.00 96.56 125 GLU A N 1
ATOM 997 C CA . GLU A 1 125 ? -11.459 -6.677 26.627 1.00 96.56 125 GLU A CA 1
ATOM 998 C C . GLU A 1 125 ? -10.846 -5.950 25.422 1.00 96.56 125 GLU A C 1
ATOM 1000 O O . GLU A 1 125 ? -11.556 -5.324 24.631 1.00 96.56 125 GLU A O 1
ATOM 1005 N N . VAL A 1 126 ? -9.521 -6.055 25.274 1.00 97.31 126 VAL A N 1
ATOM 1006 C CA . VAL A 1 126 ? -8.765 -5.549 24.120 1.00 97.31 126 VAL A CA 1
ATOM 1007 C C . VAL A 1 126 ? -7.724 -6.587 23.711 1.00 97.31 126 VAL A C 1
ATOM 1009 O O . VAL A 1 126 ? -6.851 -6.934 24.505 1.00 97.31 126 VAL A O 1
ATOM 1012 N N . ILE A 1 127 ? -7.785 -7.050 22.463 1.00 97.38 127 ILE A N 1
ATOM 1013 C CA . ILE A 1 127 ? -6.868 -8.045 21.899 1.00 97.38 127 ILE A CA 1
ATOM 1014 C C . ILE A 1 127 ? -6.197 -7.458 20.657 1.00 97.38 127 ILE A C 1
ATOM 1016 O O . ILE A 1 127 ? -6.862 -7.101 19.686 1.00 97.38 127 ILE A O 1
ATOM 1020 N N . TYR A 1 128 ? -4.867 -7.395 20.668 1.00 96.06 128 TYR A N 1
ATOM 1021 C CA . TYR A 1 128 ? -4.070 -7.013 19.502 1.00 96.06 128 TYR A CA 1
ATOM 1022 C C . TYR A 1 128 ? -3.827 -8.238 18.624 1.00 96.06 128 TYR A C 1
ATOM 1024 O O . TYR A 1 128 ? -3.305 -9.248 19.096 1.00 96.06 128 TYR A O 1
ATOM 1032 N N . LEU A 1 129 ? -4.211 -8.147 17.355 1.00 95.44 129 LEU A N 1
ATOM 1033 C CA . LEU A 1 129 ? -4.062 -9.222 16.378 1.00 95.44 129 LEU A CA 1
ATOM 1034 C C . LEU A 1 129 ? -2.876 -8.948 15.446 1.00 95.44 129 LEU A C 1
ATOM 1036 O O . LEU A 1 129 ? -2.298 -7.856 15.435 1.00 95.44 129 LEU A O 1
ATOM 1040 N N . GLU A 1 130 ? -2.510 -9.948 14.643 1.00 93.56 130 GLU A N 1
ATOM 1041 C CA . GLU A 1 130 ? -1.526 -9.750 13.581 1.00 93.56 130 GLU A CA 1
ATOM 1042 C C . GLU A 1 130 ? -1.989 -8.660 12.605 1.00 93.56 130 GLU A C 1
ATOM 1044 O O . GLU A 1 130 ? -3.168 -8.552 12.258 1.00 93.56 130 GLU A O 1
ATOM 1049 N N . LYS A 1 131 ? -1.036 -7.836 12.154 1.00 91.88 131 LYS A N 1
ATOM 1050 C CA . LYS A 1 131 ? -1.319 -6.765 11.196 1.00 91.88 131 LYS A CA 1
ATOM 1051 C C . LYS A 1 131 ? -1.850 -7.350 9.893 1.00 91.88 131 LYS A C 1
ATOM 1053 O O . LYS A 1 131 ? -1.309 -8.323 9.372 1.00 91.88 131 LYS A O 1
ATOM 1058 N N . THR A 1 132 ? -2.836 -6.680 9.313 1.00 92.50 132 THR A N 1
ATOM 1059 C CA . THR A 1 132 ? -3.388 -7.047 8.006 1.00 92.50 132 THR A CA 1
ATOM 1060 C C . THR A 1 132 ? -2.873 -6.128 6.906 1.00 92.50 132 THR A C 1
ATOM 1062 O O . THR A 1 132 ? -2.413 -5.016 7.163 1.00 92.50 132 THR A O 1
ATOM 1065 N N . LEU A 1 133 ? -2.928 -6.588 5.658 1.00 89.44 133 LEU A N 1
ATOM 1066 C CA . LEU A 1 133 ? -2.469 -5.824 4.504 1.00 89.44 133 LEU A CA 1
ATOM 1067 C C . LEU A 1 133 ? -3.636 -5.065 3.864 1.00 89.44 133 LEU A C 1
ATOM 1069 O O . LEU A 1 133 ? -4.460 -5.659 3.170 1.00 89.44 133 LEU A O 1
ATOM 1073 N N . LEU A 1 134 ? -3.665 -3.743 4.020 1.00 86.56 134 LEU A N 1
ATOM 1074 C CA . LEU A 1 134 ? -4.612 -2.879 3.319 1.00 86.56 134 LEU A CA 1
ATOM 1075 C C . LEU A 1 134 ? -4.078 -2.456 1.950 1.00 86.56 134 LEU A C 1
ATOM 1077 O O . LEU A 1 134 ? -2.889 -2.175 1.779 1.00 86.56 134 LEU A O 1
ATOM 1081 N N . LYS A 1 135 ? -4.983 -2.388 0.969 1.00 84.81 135 LYS A N 1
ATOM 1082 C CA . LYS A 1 135 ? -4.732 -1.829 -0.363 1.00 84.81 135 LYS A CA 1
ATOM 1083 C C . LYS A 1 135 ? -5.369 -0.447 -0.438 1.00 84.81 135 LYS A C 1
ATOM 1085 O O . LYS A 1 135 ? -6.572 -0.336 -0.645 1.00 84.81 135 LYS A O 1
ATOM 1090 N N . MET A 1 136 ? -4.561 0.594 -0.286 1.00 78.94 136 MET A N 1
ATOM 1091 C CA . MET A 1 136 ? -5.029 1.975 -0.392 1.00 78.94 136 MET A CA 1
ATOM 1092 C C . MET A 1 136 ? -4.812 2.477 -1.822 1.00 78.94 136 MET A C 1
ATOM 1094 O O . MET A 1 136 ? -3.686 2.360 -2.309 1.00 78.94 136 MET A O 1
ATOM 1098 N N . PRO A 1 137 ? -5.834 2.997 -2.521 1.00 75.62 137 PRO A N 1
ATOM 1099 C CA . PRO A 1 137 ? -5.665 3.513 -3.877 1.00 75.62 137 PRO A CA 1
ATOM 1100 C C . PRO A 1 137 ? -4.711 4.714 -3.886 1.00 75.62 137 PRO A C 1
ATOM 1102 O O . PRO A 1 137 ? -4.731 5.540 -2.975 1.00 75.62 137 PRO A O 1
ATOM 1105 N N . VAL A 1 138 ? -3.870 4.807 -4.916 1.00 71.56 138 VAL A N 1
ATOM 1106 C CA . VAL A 1 138 ? -2.934 5.920 -5.118 1.00 71.56 138 VAL A CA 1
ATOM 1107 C C . VAL A 1 138 ? -2.986 6.375 -6.573 1.00 71.56 138 VAL A C 1
ATOM 1109 O O . VAL A 1 138 ? -3.001 5.549 -7.486 1.00 71.56 138 VAL A O 1
ATOM 1112 N N . SER A 1 139 ? -2.981 7.692 -6.778 1.00 64.38 139 SER A N 1
ATOM 1113 C CA . SER A 1 139 ? -2.779 8.311 -8.092 1.00 64.38 139 SER A CA 1
ATOM 1114 C C . SER A 1 139 ? -1.278 8.400 -8.403 1.00 64.38 139 SER A C 1
ATOM 1116 O O . SER A 1 139 ? -0.509 8.839 -7.544 1.00 64.38 139 SER A O 1
ATOM 1118 N N . ILE A 1 140 ? -0.864 7.977 -9.602 1.00 61.75 140 ILE A N 1
ATOM 1119 C CA . ILE A 1 140 ? 0.539 7.950 -10.082 1.00 61.75 140 ILE A CA 1
ATOM 1120 C C . ILE A 1 140 ? 0.842 9.102 -11.041 1.00 61.75 140 ILE A C 1
ATOM 1122 O O . ILE A 1 140 ? -0.098 9.552 -11.723 1.00 61.75 140 ILE A O 1
#

Foldseek 3Di:
DVPDPPPQAPVLLVVLCVVVVHDPDDDDDDDDDPPDDLPSVRSSVVNNVVVVVVVVVDDWAWDKAFWWKKKFWFAPVCPVVVCVLCPPQWDFPDWDDDNTIITITTGRDPVSCVSCVVCVVRTPDMDTDGTDIDTHTDDD

Radius of gyration: 24.81 Å; chains: 1; bounding box: 50×21×72 Å